Protein AF-T1B7Q0-F1 (afdb_monomer)

Structure (mmCIF, N/CA/C/O backbone):
data_AF-T1B7Q0-F1
#
_entry.id   AF-T1B7Q0-F1
#
loop_
_atom_site.group_PDB
_atom_site.id
_atom_site.type_symbol
_atom_site.label_atom_id
_atom_site.label_alt_id
_atom_site.label_comp_id
_atom_site.label_asym_id
_atom_site.label_entity_id
_atom_site.label_seq_id
_atom_site.pdbx_PDB_ins_code
_atom_site.Cartn_x
_atom_site.Cartn_y
_atom_site.Cartn_z
_atom_site.occupancy
_atom_site.B_iso_or_equiv
_atom_site.auth_seq_id
_atom_site.auth_comp_id
_atom_site.auth_asym_id
_atom_site.auth_atom_id
_atom_site.pdbx_PDB_model_num
ATOM 1 N N . GLY A 1 1 ? -11.174 -2.880 14.807 1.00 58.66 1 GLY A N 1
ATOM 2 C CA . GLY A 1 1 ? -11.148 -1.835 13.777 1.00 58.66 1 GLY A CA 1
ATOM 3 C C . GLY A 1 1 ? -10.112 -2.218 12.754 1.00 58.66 1 GLY A C 1
ATOM 4 O O . GLY A 1 1 ? -9.077 -2.737 13.149 1.00 58.66 1 GLY A O 1
ATOM 5 N N . ILE A 1 2 ? -10.405 -2.047 11.470 1.00 67.50 2 ILE A N 1
ATOM 6 C CA . ILE A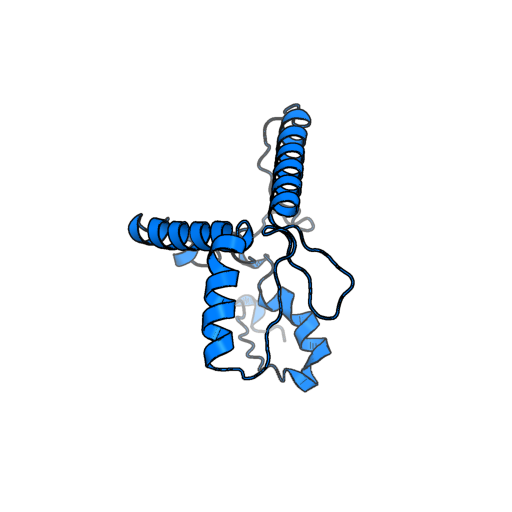 1 2 ? -9.511 -2.440 10.375 1.00 67.50 2 ILE A CA 1
ATOM 7 C C . ILE A 1 2 ? -8.231 -1.575 10.371 1.00 67.50 2 ILE A C 1
ATOM 9 O O . ILE A 1 2 ? -8.187 -0.486 9.805 1.00 67.50 2 ILE A O 1
ATOM 13 N N . GLY A 1 3 ? -7.212 -2.038 11.102 1.00 75.12 3 GLY A N 1
ATOM 14 C CA . GLY A 1 3 ? -5.840 -1.516 11.165 1.00 75.12 3 GLY A CA 1
ATOM 15 C C . GLY A 1 3 ? -5.668 -0.138 11.811 1.00 75.12 3 GLY A C 1
ATOM 16 O O . GLY A 1 3 ? -5.168 -0.034 12.925 1.00 75.12 3 GLY A O 1
ATOM 17 N N . LEU A 1 4 ? -6.059 0.919 11.097 1.00 81.31 4 LEU A N 1
ATOM 18 C CA . LEU A 1 4 ? -5.577 2.290 11.331 1.00 81.31 4 LEU A CA 1
ATOM 19 C C . LEU A 1 4 ? -6.696 3.312 11.600 1.00 81.31 4 LEU A C 1
ATOM 21 O O . LEU A 1 4 ? -6.422 4.446 11.975 1.00 81.31 4 LEU A O 1
ATOM 25 N N . LEU A 1 5 ? -7.961 2.922 11.410 1.00 82.25 5 LEU A N 1
ATOM 26 C CA . LEU A 1 5 ? -9.128 3.818 11.498 1.00 82.25 5 LEU A CA 1
ATOM 27 C C . LEU A 1 5 ? -10.109 3.439 12.626 1.00 82.25 5 LEU A C 1
ATOM 29 O O . LEU A 1 5 ? -11.237 3.928 12.675 1.00 82.25 5 LEU A O 1
ATOM 33 N N . GLY A 1 6 ? -9.709 2.524 13.513 1.00 82.56 6 GLY A N 1
ATOM 34 C CA . GLY A 1 6 ? -10.525 2.038 14.630 1.00 82.56 6 GLY A CA 1
ATOM 35 C C . GLY A 1 6 ? -10.270 2.760 15.955 1.00 82.56 6 GLY A C 1
ATOM 36 O O . GLY A 1 6 ? -9.326 3.529 16.093 1.00 82.56 6 GLY A O 1
ATOM 37 N N . ARG A 1 7 ? -11.098 2.460 16.964 1.00 85.94 7 ARG A N 1
ATOM 38 C CA . ARG A 1 7 ? -10.824 2.807 18.370 1.00 85.94 7 ARG A CA 1
ATOM 39 C C . ARG A 1 7 ? -9.971 1.699 19.004 1.00 85.94 7 ARG A C 1
ATOM 41 O O . ARG A 1 7 ? -10.096 0.542 18.585 1.00 85.94 7 ARG A O 1
ATOM 48 N N . PRO A 1 8 ? -9.145 2.011 20.018 1.00 88.19 8 PRO A N 1
ATOM 49 C CA . PRO A 1 8 ? -8.378 0.995 20.729 1.00 88.19 8 PRO A CA 1
ATOM 50 C C . PRO A 1 8 ? -9.324 -0.013 21.396 1.00 88.19 8 PRO A C 1
ATOM 52 O O . PRO A 1 8 ? -10.330 0.356 21.998 1.00 88.19 8 PRO A O 1
ATOM 55 N N . ARG A 1 9 ? -9.022 -1.308 21.248 1.00 86.62 9 ARG A N 1
ATOM 56 C CA . ARG A 1 9 ? -9.814 -2.426 21.806 1.00 86.62 9 ARG A CA 1
ATOM 57 C C . ARG A 1 9 ? -9.105 -3.170 22.936 1.00 86.62 9 ARG A C 1
ATOM 59 O O . ARG A 1 9 ? -9.660 -4.122 23.474 1.00 86.62 9 ARG A O 1
ATOM 66 N N . SER A 1 10 ? -7.884 -2.757 23.257 1.00 87.81 10 SER A N 1
ATOM 67 C CA . SER A 1 10 ? -7.044 -3.354 24.292 1.00 87.81 10 SER A CA 1
ATOM 68 C C . SER A 1 10 ? -6.242 -2.254 24.988 1.00 87.81 10 SER A C 1
ATOM 70 O O . SER A 1 10 ? -5.913 -1.273 24.311 1.00 87.81 10 SER A O 1
ATOM 72 N N . PRO A 1 11 ? -5.854 -2.439 26.261 1.00 90.31 11 PRO A N 1
ATOM 73 C CA . PRO A 1 11 ? -5.015 -1.478 26.977 1.00 90.31 11 PRO A CA 1
ATOM 74 C C . PRO A 1 11 ? -3.699 -1.171 26.250 1.00 90.31 11 PRO A C 1
ATOM 76 O O . PRO A 1 11 ? -3.278 -0.023 26.190 1.00 90.31 11 PRO A O 1
ATOM 79 N N . GLY A 1 12 ? -3.079 -2.176 25.617 1.00 91.12 12 GLY A N 1
ATOM 80 C CA . GLY A 1 12 ? -1.846 -1.983 24.845 1.00 91.12 12 GLY A CA 1
ATOM 81 C C . GLY A 1 12 ? -2.029 -1.085 23.618 1.00 91.12 12 GLY A C 1
ATOM 82 O O . GLY A 1 12 ? -1.166 -0.268 23.327 1.00 91.12 12 GLY A O 1
ATOM 83 N N . ALA A 1 13 ? -3.169 -1.188 22.928 1.00 89.44 13 ALA A N 1
ATOM 84 C CA . ALA A 1 13 ? -3.496 -0.313 21.799 1.00 89.44 13 ALA A CA 1
ATOM 85 C C . ALA A 1 13 ? -3.861 1.113 22.242 1.00 89.44 13 ALA A C 1
ATOM 87 O O . ALA A 1 13 ? -3.668 2.056 21.483 1.00 89.44 13 ALA A O 1
ATOM 88 N N . GLU A 1 14 ? -4.406 1.271 23.448 1.00 90.88 14 GLU A N 1
ATOM 89 C CA . GLU A 1 14 ? -4.732 2.577 24.029 1.00 90.88 14 GLU A CA 1
ATOM 90 C C . GLU A 1 14 ? -3.481 3.316 24.516 1.00 90.88 14 GLU A C 1
ATOM 92 O O . GLU A 1 14 ? -3.358 4.520 24.313 1.00 90.88 14 GLU A O 1
ATOM 97 N N . ALA A 1 15 ? -2.524 2.583 25.088 1.00 94.88 15 ALA A N 1
ATOM 98 C CA . ALA A 1 15 ? -1.231 3.106 25.527 1.00 94.88 15 ALA A CA 1
ATOM 99 C C . ALA A 1 15 ? -0.156 3.116 24.420 1.00 94.88 15 ALA A C 1
ATOM 101 O O . ALA A 1 15 ? 1.002 3.451 24.687 1.00 94.88 15 ALA A O 1
ATOM 102 N N . ALA A 1 16 ? -0.504 2.714 23.194 1.00 91.88 16 ALA A N 1
ATOM 103 C CA . ALA A 1 16 ? 0.435 2.663 22.083 1.00 91.88 16 ALA A CA 1
ATOM 104 C C . ALA A 1 16 ? 0.963 4.067 21.762 1.00 91.88 16 ALA A C 1
ATOM 106 O O . ALA A 1 16 ? 0.217 5.045 21.707 1.00 91.88 16 ALA A O 1
ATOM 107 N N . ARG A 1 17 ? 2.271 4.151 21.524 1.00 93.31 17 ARG A N 1
ATOM 108 C CA . ARG A 1 17 ? 2.969 5.380 21.144 1.00 93.31 17 ARG A CA 1
ATOM 109 C C . ARG A 1 17 ? 3.664 5.199 19.805 1.00 93.31 17 ARG A C 1
ATOM 111 O O . ARG A 1 17 ? 3.906 4.074 19.374 1.00 93.31 17 ARG A O 1
ATOM 118 N N . GLU A 1 18 ? 3.995 6.323 19.188 1.00 93.62 18 GLU A N 1
ATOM 119 C CA . GLU A 1 18 ? 4.740 6.370 17.935 1.00 93.62 18 GLU A CA 1
ATOM 120 C C . GLU A 1 18 ? 6.083 5.625 18.047 1.00 93.62 18 GLU A C 1
ATOM 122 O O . GLU A 1 18 ? 6.713 5.590 19.113 1.00 93.62 18 GLU A O 1
ATOM 127 N N . VAL A 1 19 ? 6.508 5.008 16.944 1.00 95.06 19 VAL A N 1
ATOM 128 C CA . VAL A 1 19 ? 7.756 4.239 16.900 1.00 95.06 19 VAL A CA 1
ATOM 129 C C . VAL A 1 19 ? 8.978 5.171 16.919 1.00 95.06 19 VAL A C 1
ATOM 131 O O . VAL A 1 19 ? 8.898 6.312 16.459 1.00 95.06 19 VAL A O 1
ATOM 134 N N . PRO A 1 20 ? 10.136 4.725 17.442 1.00 97.25 20 PRO A N 1
ATOM 135 C CA . PRO A 1 20 ? 11.339 5.554 17.475 1.00 97.25 20 PRO A CA 1
ATOM 136 C C . PRO A 1 20 ? 11.819 5.924 16.064 1.00 97.25 20 PRO A C 1
ATOM 138 O O . PRO A 1 20 ? 11.641 5.167 15.108 1.00 97.25 20 PRO A O 1
ATOM 141 N N . HIS A 1 21 ? 12.516 7.059 15.948 1.00 97.00 21 HIS A N 1
ATOM 142 C CA . HIS A 1 21 ? 12.951 7.613 14.661 1.00 97.00 21 HIS A CA 1
ATOM 143 C C . HIS A 1 21 ? 13.760 6.642 13.791 1.00 97.00 21 HIS A C 1
ATOM 145 O O . HIS A 1 21 ? 13.595 6.647 12.577 1.00 97.00 21 HIS A O 1
ATOM 151 N N . GLY A 1 22 ? 14.577 5.761 14.379 1.00 97.62 22 GLY A N 1
ATOM 152 C CA . GLY A 1 22 ? 15.320 4.756 13.609 1.00 97.62 22 GLY A CA 1
ATOM 153 C C . GLY A 1 22 ? 14.412 3.826 12.792 1.00 97.62 22 GLY A C 1
ATOM 154 O O . GLY A 1 22 ? 14.702 3.539 11.632 1.00 97.62 22 GLY A O 1
ATOM 155 N N . MET A 1 23 ? 13.268 3.421 13.355 1.00 97.00 23 MET A N 1
ATOM 156 C CA . MET A 1 23 ? 12.283 2.584 12.660 1.00 97.00 23 MET A CA 1
ATOM 157 C C . MET A 1 23 ? 11.549 3.370 11.566 1.00 97.00 23 MET A C 1
ATOM 159 O O . MET A 1 23 ? 11.322 2.846 10.476 1.00 97.00 23 MET A O 1
ATOM 163 N N . GLN A 1 24 ? 11.239 4.644 11.826 1.00 96.75 24 GLN A N 1
ATOM 164 C CA . GLN A 1 24 ? 10.615 5.534 10.841 1.00 96.75 24 GLN A CA 1
ATOM 165 C C . GLN A 1 24 ? 11.530 5.795 9.643 1.00 96.75 24 GLN A C 1
ATOM 167 O O . GLN A 1 24 ? 11.065 5.776 8.508 1.00 96.75 24 GLN A O 1
ATOM 172 N N . ILE A 1 25 ? 12.830 5.994 9.878 1.00 97.62 25 ILE A N 1
ATOM 173 C CA . ILE A 1 25 ? 13.820 6.195 8.813 1.00 97.62 25 ILE A CA 1
ATOM 174 C C . ILE A 1 25 ? 13.924 4.939 7.946 1.00 97.62 25 ILE A C 1
ATOM 176 O O . ILE A 1 25 ? 13.914 5.051 6.724 1.00 97.62 25 ILE A O 1
ATOM 180 N N . GLY A 1 26 ? 13.958 3.747 8.553 1.00 97.06 26 GLY A N 1
ATOM 181 C CA . GLY A 1 26 ? 13.969 2.486 7.806 1.00 97.06 26 GLY A CA 1
ATOM 182 C C . GLY A 1 26 ? 12.735 2.323 6.912 1.00 97.06 26 GLY A C 1
ATOM 183 O O . GLY A 1 26 ? 12.863 2.053 5.717 1.00 97.06 26 GLY A O 1
ATOM 184 N N . ALA A 1 27 ? 11.542 2.562 7.464 1.00 96.75 27 ALA A N 1
ATOM 185 C CA . ALA A 1 27 ? 10.297 2.523 6.699 1.00 96.75 27 ALA A CA 1
ATOM 186 C C . ALA A 1 27 ? 10.260 3.597 5.594 1.00 96.75 27 ALA A C 1
ATOM 188 O O . ALA A 1 27 ? 9.861 3.313 4.465 1.00 96.75 27 ALA A O 1
ATOM 189 N N . GLY A 1 28 ? 10.721 4.812 5.898 1.00 97.31 28 GLY A N 1
ATOM 190 C CA . GLY A 1 28 ? 10.796 5.923 4.952 1.00 97.31 28 GLY A CA 1
ATOM 191 C C . GLY A 1 28 ? 11.764 5.661 3.798 1.00 97.31 28 GLY A C 1
ATOM 192 O O . GLY A 1 28 ? 11.433 5.951 2.651 1.00 97.31 28 GLY A O 1
ATOM 193 N N . LEU A 1 29 ? 12.921 5.054 4.074 1.00 97.94 29 LEU A N 1
ATOM 194 C CA . LEU A 1 29 ? 13.892 4.664 3.051 1.00 97.94 29 LEU A CA 1
ATOM 195 C C . LEU A 1 29 ? 13.306 3.614 2.102 1.00 97.94 29 LEU A C 1
ATOM 197 O O . LEU A 1 29 ? 13.407 3.765 0.887 1.00 97.94 29 LEU A O 1
ATOM 201 N N . LEU A 1 30 ? 12.658 2.579 2.644 1.00 97.00 30 LEU A N 1
ATOM 202 C CA . LEU A 1 30 ? 11.991 1.556 1.834 1.00 97.00 30 LEU A CA 1
ATOM 203 C C . LEU A 1 30 ? 10.883 2.161 0.968 1.00 97.00 30 LEU A C 1
ATOM 205 O O . LEU A 1 30 ? 10.823 1.889 -0.229 1.00 97.00 30 LEU A O 1
ATOM 209 N N . ALA A 1 31 ? 10.051 3.033 1.542 1.00 96.69 31 ALA A N 1
ATOM 210 C CA . ALA A 1 31 ? 9.009 3.730 0.797 1.00 96.69 31 ALA A CA 1
ATOM 211 C C . ALA A 1 31 ? 9.593 4.591 -0.338 1.00 96.69 31 ALA A C 1
ATOM 213 O O . ALA A 1 31 ? 9.092 4.547 -1.462 1.00 96.69 31 ALA A O 1
ATOM 214 N N . ALA A 1 32 ? 10.677 5.327 -0.074 1.00 96.12 32 ALA A N 1
ATOM 215 C CA . ALA A 1 32 ? 11.365 6.125 -1.085 1.00 96.12 32 ALA A CA 1
ATOM 216 C C . ALA A 1 32 ? 11.919 5.251 -2.219 1.00 96.12 32 ALA A C 1
ATOM 218 O O . ALA A 1 32 ? 11.728 5.579 -3.390 1.00 96.12 32 ALA A O 1
ATOM 219 N N . LEU A 1 33 ? 12.536 4.112 -1.892 1.00 95.38 33 LEU A N 1
ATOM 220 C CA . LEU A 1 33 ? 13.004 3.151 -2.890 1.00 95.38 33 LEU A CA 1
ATOM 221 C C . LEU A 1 33 ? 11.845 2.608 -3.732 1.00 95.38 33 LEU A C 1
ATOM 223 O O . LEU A 1 33 ? 11.958 2.591 -4.952 1.00 95.38 33 LEU A O 1
ATOM 227 N N . CYS A 1 34 ? 10.711 2.241 -3.130 1.00 94.31 34 CYS A N 1
ATOM 228 C CA . CYS A 1 34 ? 9.532 1.802 -3.883 1.00 94.31 34 CYS A CA 1
ATOM 229 C C . CYS A 1 34 ? 9.045 2.870 -4.873 1.00 94.31 34 CYS A C 1
ATOM 231 O O . CYS A 1 34 ? 8.736 2.544 -6.019 1.00 94.31 34 CYS A O 1
ATOM 233 N N . VAL A 1 35 ? 9.012 4.141 -4.460 1.00 92.62 35 VAL A N 1
ATOM 234 C CA . VAL A 1 35 ? 8.623 5.252 -5.341 1.00 92.62 35 VAL A CA 1
ATOM 235 C C . VAL A 1 35 ? 9.627 5.423 -6.480 1.00 92.62 35 VAL A C 1
ATOM 237 O O . VAL A 1 35 ? 9.221 5.487 -7.637 1.00 92.62 35 VAL A O 1
ATOM 240 N N . VAL A 1 36 ? 10.928 5.454 -6.183 1.00 91.62 36 VAL A N 1
ATOM 241 C CA . VAL A 1 36 ? 11.974 5.613 -7.206 1.00 91.62 36 VAL A CA 1
ATOM 242 C C . VAL A 1 36 ? 11.932 4.464 -8.210 1.00 91.62 36 VAL A C 1
ATOM 244 O O . VAL A 1 36 ? 11.913 4.707 -9.414 1.00 91.62 36 VAL A O 1
ATOM 247 N N . LEU A 1 37 ? 11.860 3.222 -7.732 1.00 89.75 37 LEU A N 1
ATOM 248 C CA . LEU A 1 37 ? 11.833 2.033 -8.583 1.00 89.75 37 LEU A CA 1
ATOM 249 C C . LEU A 1 37 ? 10.550 1.942 -9.421 1.00 89.75 37 LEU A C 1
ATOM 251 O O . LEU A 1 37 ? 10.607 1.511 -10.570 1.00 89.75 37 LEU A O 1
ATOM 255 N N . GLY A 1 38 ? 9.408 2.362 -8.869 1.00 87.69 38 GLY A N 1
ATOM 256 C CA . GLY A 1 38 ? 8.128 2.360 -9.578 1.00 87.69 38 GLY A CA 1
ATOM 257 C C . GLY A 1 38 ? 7.996 3.478 -10.616 1.00 87.69 38 GLY A C 1
ATOM 258 O O . GLY A 1 38 ? 7.460 3.248 -11.697 1.00 87.69 38 GLY A O 1
ATOM 259 N N . VAL A 1 39 ? 8.486 4.684 -10.311 1.00 88.31 39 VAL A N 1
ATOM 260 C CA . VAL A 1 39 ? 8.374 5.857 -11.200 1.00 88.31 39 VAL A CA 1
ATOM 261 C C . VAL A 1 39 ? 9.479 5.881 -12.252 1.00 88.31 39 VAL A C 1
ATOM 263 O O . VAL A 1 39 ? 9.220 6.262 -13.393 1.00 88.31 39 VAL A O 1
ATOM 266 N N . ALA A 1 40 ? 10.694 5.463 -11.890 1.00 87.56 40 ALA A N 1
ATOM 267 C CA . ALA A 1 40 ? 11.867 5.476 -12.758 1.00 87.56 40 ALA A CA 1
ATOM 268 C C . ALA A 1 40 ? 12.417 4.057 -13.007 1.00 87.56 40 ALA A C 1
ATOM 270 O O . ALA A 1 40 ? 13.577 3.771 -12.685 1.00 87.56 40 ALA A O 1
ATOM 271 N N . PRO A 1 41 ? 11.630 3.152 -13.624 1.00 81.88 41 PRO A N 1
ATOM 272 C CA . PRO A 1 41 ? 12.089 1.791 -13.893 1.00 81.88 41 PRO A CA 1
ATOM 273 C C . PRO A 1 41 ? 13.292 1.753 -14.843 1.00 81.88 41 PRO A C 1
ATOM 275 O O . PRO A 1 41 ? 14.061 0.793 -14.814 1.00 81.88 41 PRO A O 1
ATOM 278 N N . MET A 1 42 ? 13.529 2.815 -15.623 1.00 82.69 42 MET A N 1
ATOM 279 C CA . MET A 1 42 ? 14.704 2.927 -16.490 1.00 82.69 42 MET A CA 1
ATOM 280 C C . MET A 1 42 ? 16.043 2.859 -15.745 1.00 82.69 42 MET A C 1
ATOM 282 O O . MET A 1 42 ? 17.054 2.517 -16.353 1.00 82.69 42 MET A O 1
ATOM 286 N N . LEU A 1 43 ? 16.064 3.130 -14.436 1.00 85.94 43 LEU A N 1
ATOM 287 C CA . LEU A 1 43 ? 17.276 3.013 -13.620 1.00 85.94 43 LEU A CA 1
ATOM 288 C C . LEU A 1 43 ? 17.679 1.555 -13.357 1.00 85.94 43 LEU A C 1
ATOM 290 O O . LEU A 1 43 ? 18.862 1.270 -13.174 1.00 85.94 43 LEU A O 1
ATOM 294 N N . VAL A 1 44 ? 16.715 0.628 -13.327 1.00 86.19 44 VAL A N 1
ATOM 295 C CA . VAL A 1 44 ? 16.948 -0.749 -12.857 1.00 86.19 44 VAL A CA 1
ATOM 296 C C . VAL A 1 44 ? 16.701 -1.790 -13.935 1.00 86.19 44 VAL A C 1
ATOM 298 O O . VAL A 1 44 ? 17.471 -2.748 -14.033 1.00 86.19 44 VAL A O 1
ATOM 301 N N . VAL A 1 45 ? 15.695 -1.599 -14.788 1.00 85.56 45 VAL A N 1
ATOM 302 C CA . VAL A 1 45 ? 15.313 -2.598 -15.795 1.00 85.56 45 VAL A CA 1
ATOM 303 C C . VAL A 1 45 ? 16.455 -2.949 -16.762 1.00 85.56 45 VAL A C 1
ATOM 305 O O . VAL A 1 45 ? 16.684 -4.139 -16.942 1.00 85.56 45 VAL A O 1
ATOM 308 N N . PRO A 1 46 ? 17.270 -2.017 -17.302 1.00 84.56 46 PRO A N 1
ATOM 309 C CA . PRO A 1 46 ? 18.374 -2.390 -18.199 1.00 84.56 46 PRO A CA 1
ATOM 310 C C . PRO A 1 46 ? 19.468 -3.228 -17.520 1.00 84.56 46 PRO A C 1
ATOM 312 O O . PRO A 1 46 ? 20.167 -4.019 -18.154 1.00 84.56 46 PRO A O 1
ATOM 315 N N . SER A 1 47 ? 19.679 -3.030 -16.219 1.00 85.62 47 SER A N 1
ATOM 316 C CA . SER A 1 47 ? 20.618 -3.834 -15.429 1.00 85.62 47 SER A CA 1
ATOM 317 C C . SER A 1 47 ? 20.039 -5.219 -15.151 1.00 85.62 47 SER A C 1
ATOM 319 O O . SER A 1 47 ? 20.761 -6.211 -15.242 1.00 85.62 47 SER A O 1
ATOM 321 N N . LEU A 1 48 ? 18.732 -5.287 -14.893 1.00 85.69 48 LEU A N 1
ATOM 322 C CA . LEU A 1 48 ? 18.007 -6.536 -14.701 1.00 85.69 48 LEU A CA 1
ATOM 323 C C . LEU A 1 48 ? 17.933 -7.361 -15.995 1.00 85.69 48 LEU A C 1
ATOM 325 O O . LEU A 1 48 ? 18.186 -8.556 -15.946 1.00 85.69 48 LEU A O 1
ATOM 329 N N . GLU A 1 49 ? 17.678 -6.738 -17.150 1.00 84.44 49 GLU A N 1
ATOM 330 C CA . GLU A 1 49 ? 17.699 -7.391 -18.469 1.00 84.44 49 GLU A CA 1
ATOM 331 C C . GLU A 1 49 ? 19.083 -7.979 -18.775 1.00 84.44 49 GLU A C 1
ATOM 333 O O . GLU A 1 49 ? 19.189 -9.126 -19.208 1.00 84.44 49 GLU A O 1
ATOM 338 N N . ARG A 1 50 ? 20.160 -7.231 -18.492 1.00 84.19 50 ARG A N 1
ATOM 339 C CA . ARG A 1 50 ? 21.539 -7.725 -18.652 1.00 84.19 50 ARG A CA 1
ATOM 340 C C . ARG A 1 50 ? 21.834 -8.917 -17.746 1.00 84.19 50 ARG A C 1
ATOM 342 O O . ARG A 1 50 ? 22.443 -9.875 -18.207 1.00 84.19 50 ARG A O 1
ATOM 349 N N . ALA A 1 51 ? 21.405 -8.865 -16.486 1.00 86.88 51 ALA A N 1
ATOM 350 C CA . ALA A 1 51 ? 21.574 -9.968 -15.544 1.00 86.88 51 ALA A CA 1
ATOM 351 C C . ALA A 1 51 ? 20.710 -11.186 -15.913 1.00 86.88 51 ALA A C 1
ATOM 353 O O . ALA A 1 51 ? 21.156 -12.318 -15.788 1.00 86.88 51 ALA A O 1
ATOM 354 N N . ALA A 1 52 ? 19.492 -10.97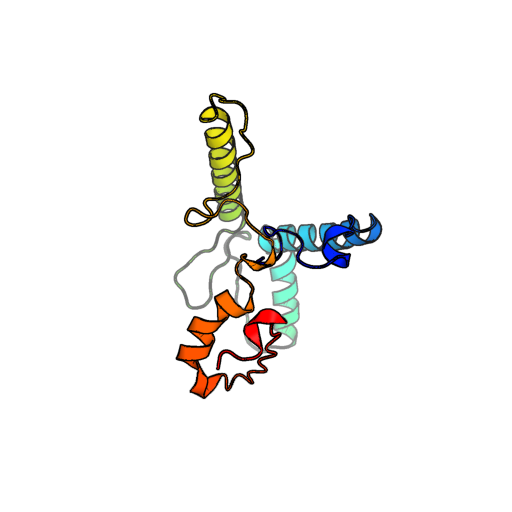4 -16.411 1.00 85.56 52 ALA A N 1
ATOM 355 C CA . ALA A 1 52 ? 18.617 -12.051 -16.860 1.00 85.56 52 ALA A CA 1
ATOM 356 C C . ALA A 1 52 ? 19.166 -12.739 -18.119 1.00 85.56 52 ALA A C 1
ATOM 358 O O . ALA A 1 52 ? 19.104 -13.963 -18.228 1.00 85.56 52 ALA A O 1
ATOM 359 N N . ALA A 1 53 ? 19.765 -11.974 -19.037 1.00 82.94 53 ALA A N 1
ATOM 360 C CA . ALA A 1 53 ? 20.342 -12.494 -20.274 1.00 82.94 53 ALA A CA 1
ATOM 361 C C . ALA A 1 53 ? 21.532 -13.448 -20.056 1.00 82.94 53 ALA A C 1
ATOM 363 O O . ALA A 1 53 ? 21.836 -14.235 -20.950 1.00 82.94 53 ALA A O 1
ATOM 364 N N . THR A 1 54 ? 22.204 -13.411 -18.897 1.00 85.56 54 THR A N 1
ATOM 365 C CA . THR A 1 54 ? 23.280 -14.371 -18.583 1.00 85.56 54 THR A CA 1
ATOM 366 C C . THR A 1 54 ? 22.751 -15.731 -18.127 1.00 85.56 54 THR A C 1
ATOM 368 O O . THR A 1 54 ? 23.483 -16.715 -18.201 1.00 85.56 54 THR A O 1
ATOM 371 N N . VAL A 1 55 ? 21.495 -15.799 -17.675 1.00 85.06 55 VAL A N 1
ATOM 372 C CA . VAL A 1 55 ? 20.866 -17.016 -17.135 1.00 85.06 55 VAL A CA 1
ATOM 373 C C . VAL A 1 55 ? 19.846 -17.603 -18.115 1.00 85.06 55 VAL A C 1
ATOM 375 O O . VAL A 1 55 ? 19.696 -18.821 -18.198 1.00 85.06 55 VAL A O 1
ATOM 378 N N . VAL A 1 56 ? 19.160 -16.757 -18.889 1.00 80.56 56 VAL A N 1
ATOM 379 C CA . VAL A 1 56 ? 18.105 -17.156 -19.830 1.00 80.56 56 VAL A CA 1
ATOM 380 C C . VAL A 1 56 ? 18.608 -17.027 -21.268 1.00 80.56 56 VAL A C 1
ATOM 382 O O . VAL A 1 56 ? 18.660 -15.936 -21.838 1.00 80.56 56 VAL A O 1
ATOM 385 N N . ALA A 1 57 ? 18.953 -18.159 -21.884 1.00 68.00 57 ALA A N 1
ATOM 386 C CA . ALA A 1 57 ? 19.365 -18.202 -23.284 1.00 68.00 57 ALA A CA 1
ATOM 387 C C . ALA A 1 57 ? 18.197 -17.817 -24.217 1.00 68.00 57 ALA A C 1
ATOM 389 O O . ALA A 1 57 ? 17.142 -18.445 -24.199 1.00 68.00 57 ALA A O 1
ATOM 390 N N . GLY A 1 58 ? 18.390 -16.782 -25.044 1.00 62.12 58 GLY A N 1
ATOM 391 C CA . GLY A 1 58 ? 17.440 -16.364 -26.090 1.00 62.12 58 GLY A CA 1
ATOM 392 C C . GLY A 1 58 ? 16.390 -15.318 -25.682 1.00 62.12 58 GLY A C 1
ATOM 393 O O . GLY A 1 58 ? 15.674 -14.814 -26.544 1.00 62.12 58 GLY A O 1
ATOM 394 N N . GLY A 1 59 ? 16.316 -14.930 -24.406 1.00 57.34 59 GLY A N 1
ATOM 395 C CA . GLY A 1 59 ? 15.329 -13.970 -23.902 1.00 57.34 59 GLY A CA 1
ATOM 396 C C . GLY A 1 59 ? 15.805 -12.517 -23.941 1.00 57.34 59 GLY A C 1
ATOM 397 O O . GLY A 1 59 ? 16.068 -11.934 -22.895 1.00 57.34 59 GLY A O 1
ATOM 398 N N . ARG A 1 60 ? 15.912 -11.902 -25.125 1.00 55.84 60 ARG A N 1
ATOM 399 C CA . ARG A 1 60 ? 16.064 -10.436 -25.235 1.00 55.84 60 ARG A CA 1
ATOM 400 C C . ARG A 1 60 ? 14.692 -9.790 -25.391 1.00 55.84 60 ARG A C 1
ATOM 402 O O . ARG A 1 60 ? 14.299 -9.419 -26.493 1.00 55.84 60 ARG A O 1
ATOM 409 N N . SER A 1 61 ? 13.949 -9.670 -24.296 1.00 61.94 61 SER A N 1
ATOM 410 C CA . SER A 1 61 ? 12.790 -8.776 -24.264 1.00 61.94 61 SER A CA 1
ATOM 411 C C . SER A 1 61 ? 13.299 -7.350 -24.089 1.00 61.94 61 SER A C 1
ATOM 413 O O . SER A 1 61 ? 13.908 -7.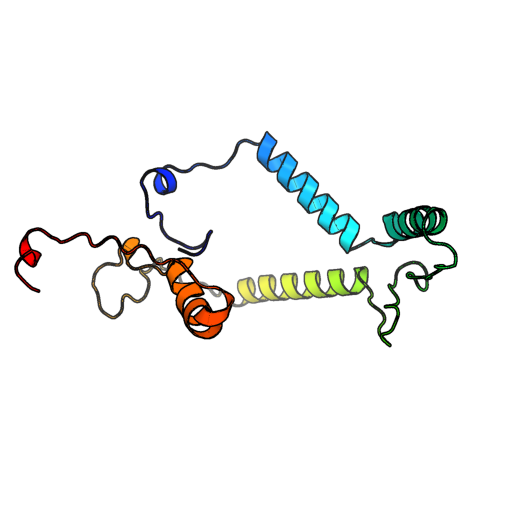054 -23.068 1.00 61.94 61 SER A O 1
ATOM 415 N N . HIS A 1 62 ? 13.071 -6.481 -25.071 1.00 65.00 62 HIS A N 1
ATOM 416 C CA . HIS A 1 62 ? 13.226 -5.042 -24.878 1.00 65.00 62 HIS A CA 1
ATOM 417 C C . HIS A 1 62 ? 11.971 -4.539 -24.171 1.00 65.00 62 HIS A C 1
ATOM 419 O O . HIS A 1 62 ? 10.960 -4.275 -24.816 1.00 65.00 62 HIS A O 1
ATOM 425 N N . VAL A 1 63 ? 12.016 -4.485 -22.840 1.00 69.38 63 VAL A N 1
ATOM 426 C CA . VAL A 1 63 ? 10.854 -4.098 -22.028 1.00 69.38 63 VAL A CA 1
ATOM 427 C C . VAL A 1 63 ? 10.688 -2.576 -22.015 1.00 69.38 63 VAL A C 1
ATOM 429 O O . VAL A 1 63 ? 9.588 -2.088 -21.782 1.00 69.38 63 VAL A O 1
ATOM 432 N N . LEU A 1 64 ? 11.748 -1.809 -22.311 1.00 67.25 64 LEU A N 1
ATOM 433 C CA . LEU A 1 64 ? 11.672 -0.354 -22.443 1.00 67.25 64 LEU A CA 1
ATOM 434 C C . LEU A 1 64 ? 11.635 0.111 -23.897 1.00 67.25 64 LEU A C 1
ATOM 436 O O . LEU A 1 64 ? 12.582 -0.092 -24.659 1.00 67.25 64 LEU A O 1
ATOM 440 N N . ARG A 1 65 ? 10.590 0.868 -24.231 1.00 67.44 65 ARG A N 1
ATOM 441 C CA . ARG A 1 65 ? 10.458 1.629 -25.471 1.00 67.44 65 ARG A CA 1
ATOM 442 C C . ARG A 1 65 ? 10.792 3.100 -25.206 1.00 67.44 65 ARG A C 1
ATOM 444 O O . ARG A 1 65 ? 10.334 3.697 -24.235 1.00 67.44 65 ARG A O 1
ATOM 451 N N . GLY A 1 66 ? 11.669 3.686 -26.024 1.00 64.88 66 GLY A N 1
ATOM 452 C CA . GLY A 1 66 ? 12.081 5.093 -25.878 1.00 64.88 66 GLY A CA 1
ATOM 453 C C . GLY A 1 66 ? 12.804 5.440 -24.563 1.00 64.88 66 GLY A C 1
ATOM 454 O O . GLY A 1 66 ? 12.982 6.615 -24.263 1.00 64.88 66 GLY A O 1
ATOM 455 N N . GLY A 1 67 ? 13.212 4.442 -23.768 1.00 66.19 67 GLY A N 1
ATOM 456 C CA . GLY A 1 67 ? 13.963 4.622 -22.519 1.00 66.19 67 GLY A CA 1
ATOM 457 C C . GLY A 1 67 ? 13.140 5.027 -21.291 1.00 66.19 67 GLY A C 1
ATOM 458 O O . GLY A 1 67 ? 13.711 5.123 -20.211 1.00 66.19 67 GLY A O 1
ATOM 459 N N . VAL A 1 68 ? 11.825 5.235 -21.422 1.00 63.06 68 VAL A N 1
ATOM 460 C CA . VAL A 1 68 ? 10.946 5.674 -20.313 1.00 63.06 68 VAL A CA 1
ATOM 461 C C . VAL A 1 68 ? 9.641 4.876 -20.253 1.00 63.06 68 VAL A C 1
ATOM 463 O O . VAL A 1 68 ? 9.054 4.727 -19.181 1.00 63.06 68 VAL A O 1
ATOM 466 N N . GLU A 1 69 ? 9.185 4.344 -21.383 1.00 73.38 69 GLU A N 1
ATOM 467 C CA . GLU A 1 69 ? 7.922 3.621 -21.475 1.00 73.38 69 GLU A CA 1
ATOM 468 C C . GLU A 1 69 ? 8.159 2.116 -21.373 1.00 73.38 69 GLU A C 1
ATOM 470 O O . GLU A 1 69 ? 9.099 1.595 -21.971 1.00 73.38 69 GLU A O 1
ATOM 475 N N . LEU A 1 70 ? 7.307 1.415 -20.627 1.00 69.88 70 LEU A N 1
ATOM 476 C CA . LEU A 1 70 ? 7.303 -0.041 -20.561 1.00 69.88 70 LEU A CA 1
ATOM 477 C C . LEU A 1 70 ? 6.382 -0.609 -21.642 1.00 69.88 70 LEU A C 1
ATOM 479 O O . LEU A 1 70 ? 5.182 -0.327 -21.657 1.00 69.88 70 LEU A O 1
ATOM 483 N N . GLU A 1 71 ? 6.934 -1.445 -22.511 1.00 72.50 71 GLU A N 1
ATOM 484 C CA . GLU A 1 71 ? 6.173 -2.254 -23.455 1.00 72.50 71 GLU A CA 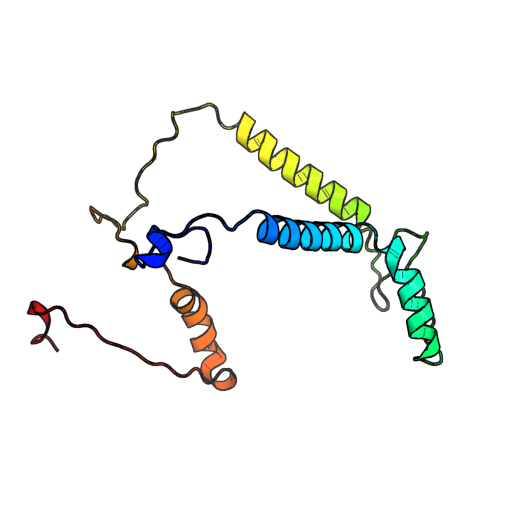1
ATOM 485 C C . GLU A 1 71 ? 5.849 -3.601 -22.800 1.00 72.50 71 GLU A C 1
ATOM 487 O O . GLU A 1 71 ? 6.740 -4.372 -22.432 1.00 72.50 71 GLU A O 1
ATOM 492 N N . LEU A 1 72 ? 4.559 -3.876 -22.594 1.00 64.81 72 LEU A N 1
ATOM 493 C CA . LEU A 1 72 ? 4.130 -5.125 -21.973 1.00 64.81 72 LEU A CA 1
ATOM 494 C C . LEU A 1 72 ? 4.194 -6.250 -23.009 1.00 64.81 72 LEU A C 1
ATOM 496 O O . LEU A 1 72 ? 3.383 -6.308 -23.932 1.00 64.81 72 LEU A O 1
ATOM 5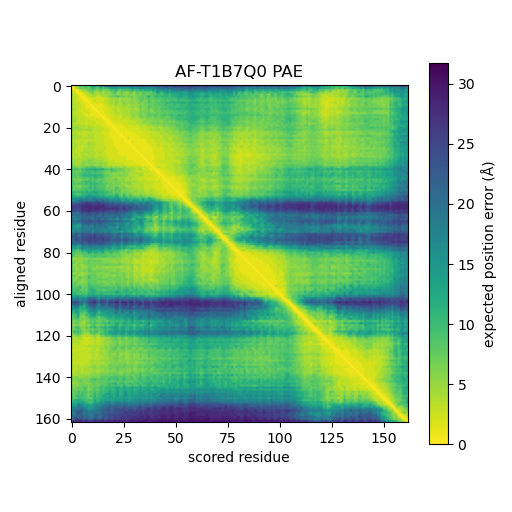00 N N . ALA A 1 73 ? 5.138 -7.176 -22.839 1.00 60.97 73 ALA A N 1
ATOM 501 C CA . ALA A 1 73 ? 5.247 -8.355 -23.690 1.00 60.97 73 ALA A CA 1
ATOM 502 C C . ALA A 1 73 ? 3.913 -9.131 -23.714 1.00 60.97 73 ALA A C 1
ATOM 504 O O . ALA A 1 73 ? 3.440 -9.609 -22.685 1.00 60.97 73 ALA A O 1
ATOM 505 N N . GLY A 1 74 ? 3.296 -9.240 -24.896 1.00 60.94 74 GLY A N 1
ATOM 506 C CA . GLY A 1 74 ? 2.039 -9.971 -25.102 1.00 60.94 74 GLY A CA 1
ATOM 507 C C . GLY A 1 74 ? 0.750 -9.151 -24.960 1.00 60.94 74 GLY A C 1
ATOM 508 O O . GLY A 1 74 ? -0.315 -9.665 -25.298 1.00 60.94 74 GLY A O 1
ATOM 509 N N . LEU A 1 75 ? 0.813 -7.878 -24.549 1.00 61.44 75 LEU A N 1
ATOM 510 C CA . LEU A 1 75 ? -0.327 -6.956 -24.592 1.00 61.44 75 LEU A CA 1
ATOM 511 C C . LEU A 1 75 ? -0.010 -5.759 -25.494 1.00 61.44 75 LEU A C 1
ATOM 513 O O . LEU A 1 75 ? 1.061 -5.171 -25.418 1.00 61.44 75 LEU A O 1
ATOM 517 N N . ARG A 1 76 ? -0.972 -5.336 -26.324 1.00 58.50 76 ARG A N 1
ATOM 518 C CA . ARG A 1 76 ? -0.898 -4.048 -27.037 1.00 58.50 76 ARG A CA 1
ATOM 519 C C . ARG A 1 76 ? -1.128 -2.905 -26.039 1.00 58.50 76 ARG A C 1
ATOM 521 O O . ARG A 1 76 ? -2.199 -2.307 -26.021 1.00 58.50 76 ARG A O 1
ATOM 528 N N . GLY A 1 77 ? -0.156 -2.649 -25.171 1.00 64.44 77 GLY A N 1
ATOM 529 C CA . GLY A 1 77 ? -0.240 -1.636 -24.125 1.00 64.44 77 GLY A CA 1
ATOM 530 C C . GLY A 1 77 ? 1.130 -1.051 -23.810 1.00 64.44 77 GLY A C 1
ATOM 531 O O . GLY A 1 77 ? 2.091 -1.785 -23.591 1.00 64.44 77 GLY A O 1
ATOM 532 N N . ILE A 1 78 ? 1.195 0.278 -23.786 1.00 74.12 78 ILE A N 1
ATOM 533 C CA . ILE A 1 78 ? 2.361 1.037 -23.341 1.00 74.12 78 ILE A CA 1
ATOM 534 C C . ILE A 1 78 ? 2.035 1.567 -21.950 1.00 74.12 78 ILE A C 1
ATOM 536 O O . ILE A 1 78 ? 1.042 2.276 -21.771 1.00 74.12 78 ILE A O 1
ATOM 540 N N . LEU A 1 79 ? 2.854 1.217 -20.963 1.00 77.38 79 LEU A N 1
ATOM 541 C CA . LEU A 1 79 ? 2.773 1.794 -19.631 1.00 77.38 79 LEU A CA 1
ATOM 542 C C . LEU A 1 79 ? 3.787 2.935 -19.554 1.00 77.38 79 LEU A C 1
ATOM 544 O O . LEU A 1 79 ? 4.973 2.717 -19.776 1.00 77.38 79 LEU A O 1
ATOM 548 N N . ALA A 1 80 ? 3.336 4.144 -19.227 1.00 84.44 80 ALA A N 1
ATOM 549 C CA . ALA A 1 80 ? 4.207 5.296 -19.005 1.00 84.44 80 ALA A CA 1
ATOM 550 C C . ALA A 1 80 ? 4.199 5.657 -17.507 1.00 84.44 80 ALA A C 1
ATOM 552 O O . ALA A 1 80 ? 3.328 6.413 -17.058 1.00 84.44 80 ALA A O 1
ATOM 553 N N . PRO A 1 81 ? 5.120 5.100 -16.697 1.00 82.88 81 PRO A N 1
ATOM 554 C CA . PRO A 1 81 ? 5.052 5.174 -15.236 1.00 82.88 81 PRO A CA 1
ATOM 555 C C . PRO A 1 81 ? 5.168 6.605 -14.717 1.00 82.88 81 PRO A C 1
ATOM 557 O O . PRO A 1 81 ? 4.420 7.001 -13.828 1.00 82.88 81 PRO A O 1
ATOM 560 N N . VAL A 1 82 ? 6.032 7.410 -15.343 1.00 85.56 82 VAL A N 1
ATOM 561 C CA . VAL A 1 82 ? 6.215 8.829 -15.011 1.00 85.56 82 VAL A CA 1
ATOM 562 C C . VAL A 1 82 ? 4.917 9.609 -15.223 1.00 85.56 82 VAL A C 1
ATOM 564 O O . VAL A 1 82 ? 4.445 10.276 -14.308 1.00 85.56 82 VAL A O 1
ATOM 567 N N . TRP A 1 83 ? 4.294 9.486 -16.399 1.00 87.00 83 TRP A N 1
ATOM 568 C CA . TRP A 1 83 ? 3.043 10.186 -16.706 1.00 87.00 83 TRP A CA 1
ATOM 569 C C . TRP A 1 83 ? 1.886 9.723 -15.823 1.00 87.00 83 TRP A C 1
ATOM 571 O O . TRP A 1 83 ? 1.089 10.543 -15.369 1.00 87.00 83 TRP A O 1
ATOM 581 N N . THR A 1 84 ? 1.834 8.428 -15.514 1.00 87.62 84 THR A N 1
ATOM 582 C CA . THR A 1 84 ? 0.839 7.863 -14.595 1.00 87.62 84 THR A CA 1
ATOM 583 C C . THR A 1 84 ? 1.017 8.431 -13.185 1.00 87.62 84 THR A C 1
ATOM 585 O O . THR A 1 84 ? 0.044 8.859 -12.564 1.00 87.62 84 THR A O 1
ATOM 588 N N . ALA A 1 85 ? 2.256 8.512 -12.696 1.00 89.94 85 ALA A N 1
ATOM 589 C CA . ALA A 1 85 ? 2.570 9.093 -11.395 1.00 89.94 85 ALA A CA 1
ATOM 590 C C . ALA A 1 85 ? 2.233 10.591 -11.334 1.00 89.94 85 ALA A C 1
ATOM 592 O O . ALA A 1 85 ? 1.622 11.037 -10.364 1.00 89.94 85 ALA A O 1
ATOM 593 N N . VAL A 1 86 ? 2.560 11.356 -12.381 1.00 91.94 86 VAL A N 1
ATOM 594 C CA . VAL A 1 86 ? 2.197 12.780 -12.493 1.00 91.94 86 VAL A CA 1
ATOM 595 C C . VAL A 1 86 ? 0.678 12.955 -12.491 1.00 91.94 86 VAL A C 1
ATOM 597 O O . VAL A 1 86 ? 0.161 13.783 -11.741 1.00 91.94 86 VAL A O 1
ATOM 600 N N . GLY A 1 87 ? -0.049 12.151 -13.270 1.00 93.12 87 GLY A N 1
ATOM 601 C CA . GLY A 1 87 ? -1.511 12.176 -13.309 1.00 93.12 87 GLY A CA 1
ATOM 602 C C . GLY A 1 87 ? -2.141 11.878 -11.947 1.00 93.12 87 GLY A C 1
ATOM 603 O O . GLY A 1 87 ? -3.033 12.605 -11.511 1.00 93.12 87 GLY A O 1
ATOM 604 N N . LEU A 1 88 ? -1.636 10.867 -11.232 1.00 93.88 88 LEU A N 1
ATOM 605 C CA . LEU A 1 88 ? -2.084 10.540 -9.874 1.00 93.88 88 LEU A CA 1
ATOM 606 C C . LEU A 1 88 ? -1.765 11.653 -8.870 1.00 93.88 88 LEU A C 1
ATOM 608 O O . LEU A 1 88 ? -2.620 11.995 -8.053 1.00 93.88 88 LEU A O 1
ATOM 612 N N . ALA A 1 89 ? -0.571 12.247 -8.939 1.00 93.88 89 ALA A N 1
ATOM 613 C CA . ALA A 1 89 ? -0.178 13.344 -8.058 1.00 93.88 89 ALA A CA 1
ATOM 614 C C . ALA A 1 89 ? -1.057 14.586 -8.279 1.00 93.88 89 ALA A C 1
ATOM 616 O O . ALA A 1 89 ? -1.515 15.201 -7.314 1.00 93.88 89 ALA A O 1
ATOM 617 N N . LEU A 1 90 ? -1.357 14.913 -9.540 1.00 95.75 90 LEU A N 1
ATOM 618 C CA . LEU A 1 90 ? -2.283 15.987 -9.902 1.00 95.75 90 LEU A CA 1
ATOM 619 C C . LEU A 1 90 ? -3.701 15.694 -9.409 1.00 95.75 90 LEU A C 1
ATOM 621 O O . LEU A 1 90 ? -4.307 16.552 -8.772 1.00 95.75 90 LEU A O 1
ATOM 625 N N . ALA A 1 91 ? -4.220 14.486 -9.642 1.00 95.38 91 ALA A N 1
ATOM 626 C CA . ALA A 1 91 ? -5.548 14.088 -9.179 1.00 95.38 91 ALA A CA 1
ATOM 627 C C . ALA A 1 91 ? -5.665 14.165 -7.648 1.00 95.38 91 ALA A C 1
ATOM 629 O O . ALA A 1 91 ? -6.644 14.704 -7.127 1.00 95.38 91 ALA A O 1
ATOM 630 N N . ALA A 1 92 ? -4.644 13.700 -6.923 1.00 94.19 92 ALA A N 1
ATOM 631 C CA . ALA A 1 92 ? -4.571 13.824 -5.471 1.00 94.19 92 ALA A CA 1
ATOM 632 C C . ALA A 1 92 ? -4.524 15.296 -5.030 1.00 94.19 92 ALA A C 1
ATOM 634 O O . ALA A 1 92 ? -5.276 15.692 -4.138 1.00 94.19 92 ALA A O 1
ATOM 635 N N . GLY A 1 93 ? -3.703 16.124 -5.682 1.00 93.44 93 GLY A N 1
ATOM 636 C CA . GLY A 1 93 ? -3.614 17.560 -5.414 1.00 93.44 93 GLY A CA 1
ATOM 637 C C . GLY A 1 93 ? -4.941 18.288 -5.638 1.00 93.44 93 GLY A C 1
ATOM 638 O O . GLY A 1 93 ? -5.365 19.068 -4.786 1.00 93.44 93 GLY A O 1
ATOM 639 N N . VAL A 1 94 ? -5.651 17.981 -6.728 1.00 94.62 94 VAL A N 1
ATOM 640 C CA . VAL A 1 94 ? -6.993 18.514 -7.010 1.00 94.62 94 VAL A CA 1
ATOM 641 C C . VAL A 1 94 ? -7.997 18.039 -5.963 1.00 94.62 94 VAL A C 1
ATOM 643 O O . VAL A 1 94 ? -8.769 18.849 -5.455 1.00 94.62 94 VAL A O 1
ATOM 646 N N . ALA A 1 95 ? -7.986 16.760 -5.584 1.00 93.00 95 ALA A N 1
ATOM 647 C CA . ALA A 1 95 ? -8.881 16.233 -4.554 1.00 93.00 95 ALA A CA 1
ATOM 648 C C . ALA A 1 95 ? -8.660 16.918 -3.192 1.00 93.00 95 ALA A C 1
ATOM 650 O O . ALA A 1 95 ? -9.621 17.267 -2.503 1.00 93.00 95 ALA A O 1
ATOM 651 N N . VAL A 1 96 ? -7.403 17.166 -2.813 1.00 91.19 96 VAL A N 1
ATOM 652 C CA . VAL A 1 96 ? -7.061 17.894 -1.581 1.00 91.19 96 VAL A CA 1
ATOM 653 C C . VAL A 1 96 ? -7.453 19.370 -1.689 1.00 91.19 96 VAL A C 1
ATOM 655 O O . VAL A 1 96 ? -8.133 19.888 -0.803 1.00 91.19 96 VAL A O 1
ATOM 658 N N . GLY A 1 97 ? -7.106 20.035 -2.792 1.00 89.06 97 GLY A N 1
ATOM 659 C CA . GLY A 1 97 ? -7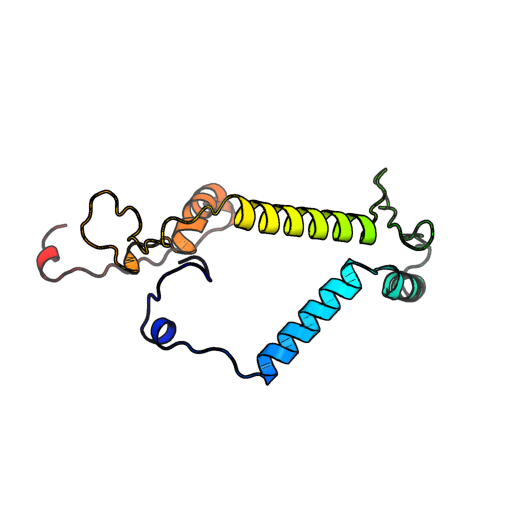.413 21.450 -3.009 1.00 89.06 97 GLY A CA 1
ATOM 660 C C . GLY A 1 97 ? -8.915 21.732 -3.067 1.00 89.06 97 GLY A C 1
ATOM 661 O O . GLY A 1 97 ? -9.396 22.669 -2.433 1.00 89.06 97 GLY A O 1
ATOM 662 N N . THR A 1 98 ? -9.687 20.887 -3.756 1.00 88.88 98 THR A N 1
ATOM 663 C CA . THR A 1 98 ? -11.157 20.983 -3.793 1.00 88.88 98 THR A CA 1
ATOM 664 C C . THR A 1 98 ? -11.770 20.700 -2.429 1.00 88.88 98 THR A C 1
ATOM 666 O O . THR A 1 98 ? -12.662 21.435 -2.012 1.00 88.88 98 THR A O 1
ATOM 669 N N . ARG A 1 99 ? -11.266 19.711 -1.679 1.00 85.50 99 ARG A N 1
ATOM 670 C CA . ARG A 1 99 ? -11.685 19.468 -0.290 1.00 85.50 99 ARG A CA 1
ATOM 671 C C . ARG A 1 99 ? -11.480 20.703 0.585 1.00 85.50 99 ARG A C 1
ATOM 673 O O . ARG A 1 99 ? -12.371 21.034 1.367 1.00 85.50 99 ARG A O 1
ATOM 680 N N . ASP A 1 100 ? -10.340 21.375 0.478 1.00 81.69 100 ASP A N 1
ATOM 681 C CA . ASP A 1 100 ? -10.059 22.567 1.281 1.00 81.69 100 ASP A CA 1
ATOM 682 C C . ASP A 1 100 ? -10.858 23.796 0.825 1.00 81.69 100 ASP A C 1
ATOM 684 O O . ASP A 1 100 ? -11.319 24.559 1.675 1.00 81.69 100 ASP A O 1
ATOM 688 N N . LEU A 1 101 ? -11.133 23.933 -0.476 1.00 82.19 101 LEU A N 1
ATOM 689 C CA . LEU A 1 101 ? -11.980 24.996 -1.028 1.00 82.19 101 LEU A CA 1
ATOM 690 C C . LEU A 1 101 ? -13.470 24.818 -0.680 1.00 82.19 101 LEU A C 1
ATOM 692 O O . LEU A 1 101 ? -14.160 25.787 -0.354 1.00 82.19 101 LEU A O 1
ATOM 696 N N . ILE A 1 102 ? -13.975 23.581 -0.728 1.00 80.06 102 ILE A N 1
ATOM 697 C CA . ILE A 1 102 ? -15.370 23.234 -0.402 1.00 80.06 102 ILE A CA 1
ATOM 698 C C . ILE A 1 102 ? -15.623 23.335 1.110 1.00 80.06 102 ILE A C 1
ATOM 700 O O . ILE A 1 102 ? -16.755 23.585 1.530 1.00 80.06 102 ILE A O 1
ATOM 704 N N . ARG A 1 103 ? -14.585 23.228 1.954 1.00 72.69 103 ARG A N 1
ATOM 705 C CA . ARG A 1 103 ? -14.665 23.458 3.410 1.00 72.69 103 ARG A CA 1
ATOM 706 C C . ARG A 1 103 ? -14.854 24.947 3.753 1.00 72.69 103 ARG A C 1
ATOM 708 O O . ARG A 1 103 ? -14.061 25.543 4.481 1.00 72.69 103 ARG A O 1
ATOM 715 N N . ARG A 1 104 ? -15.980 25.534 3.336 1.00 63.88 104 ARG A N 1
ATOM 716 C CA . ARG A 1 104 ? -16.558 26.743 3.947 1.00 63.88 104 ARG A CA 1
ATOM 717 C C . ARG A 1 104 ? -17.046 26.355 5.345 1.00 63.88 104 ARG A C 1
ATOM 719 O O . ARG A 1 104 ? -18.073 25.709 5.494 1.00 63.88 104 ARG A O 1
ATOM 726 N N . ARG A 1 105 ? -16.222 26.611 6.359 1.00 61.62 105 ARG A N 1
ATOM 727 C CA . ARG A 1 105 ? -16.266 25.941 7.668 1.00 61.62 105 ARG A CA 1
ATOM 728 C C . ARG A 1 105 ? -17.552 26.177 8.487 1.00 61.62 105 ARG A C 1
ATOM 730 O O . ARG A 1 105 ? -17.682 27.245 9.079 1.00 61.62 105 ARG A O 1
ATOM 737 N N . PRO A 1 106 ? -18.359 25.143 8.779 1.00 58.88 106 PRO A N 1
ATOM 738 C CA . PRO A 1 106 ? -18.817 24.927 10.143 1.00 58.88 106 PRO A CA 1
ATOM 739 C C . PRO A 1 106 ? -17.647 24.362 10.968 1.00 58.88 106 PRO A C 1
ATOM 741 O O . PRO A 1 106 ? -16.813 23.604 10.460 1.00 58.88 106 PRO A O 1
ATOM 744 N N . LYS A 1 107 ? -17.545 24.748 12.247 1.00 63.75 107 LYS A N 1
ATOM 745 C CA . LYS A 1 107 ? -16.571 24.165 13.190 1.00 63.75 107 LYS A CA 1
ATOM 746 C C . LYS A 1 107 ? -16.660 22.639 13.091 1.00 63.75 107 LYS A C 1
ATOM 748 O O . LYS A 1 107 ? -17.764 22.103 13.122 1.00 63.75 107 LYS A O 1
ATOM 753 N N . ARG A 1 108 ? -15.519 21.946 12.954 1.00 64.62 108 ARG A N 1
ATOM 754 C CA . ARG A 1 108 ? -15.454 20.474 12.941 1.00 64.62 108 ARG A CA 1
ATOM 755 C C . ARG A 1 108 ? -16.130 19.969 14.216 1.00 64.62 108 ARG A C 1
ATOM 757 O O . ARG A 1 108 ? -15.518 19.999 15.280 1.00 64.62 108 ARG A O 1
ATOM 764 N N . ARG A 1 109 ? -17.396 19.564 14.117 1.00 65.38 109 ARG A N 1
ATOM 765 C CA . ARG A 1 109 ? -18.133 19.006 15.244 1.00 65.38 109 ARG A CA 1
ATOM 766 C C . ARG A 1 109 ? -17.676 17.564 15.354 1.00 65.38 109 ARG A C 1
ATOM 768 O O . ARG A 1 109 ? -17.955 16.755 14.475 1.00 65.38 109 ARG A O 1
ATOM 775 N N . VAL A 1 110 ? -16.882 17.281 16.379 1.00 70.06 110 VAL A N 1
ATOM 776 C CA . VAL A 1 110 ? -16.619 15.899 16.767 1.00 70.06 110 VAL A CA 1
ATOM 777 C C . VAL A 1 110 ? -17.945 15.395 17.322 1.00 70.06 110 VAL A C 1
ATOM 779 O O . VAL A 1 110 ? -18.382 15.842 18.377 1.00 70.06 110 VAL A O 1
ATOM 782 N N . ALA A 1 111 ? -18.638 14.589 16.530 1.00 72.25 111 ALA A N 1
ATOM 783 C CA . ALA A 1 111 ? -19.860 13.910 16.919 1.00 72.25 111 ALA A CA 1
ATOM 784 C C . ALA A 1 111 ? -19.580 12.411 16.912 1.00 72.25 111 ALA A C 1
ATOM 786 O O . ALA A 1 111 ? -18.752 11.937 16.125 1.00 72.25 111 ALA A O 1
ATOM 787 N N . ASP A 1 112 ? -20.264 11.685 17.786 1.00 73.38 112 ASP A N 1
ATOM 788 C CA . ASP A 1 112 ? -20.214 10.233 17.768 1.00 73.38 112 ASP A CA 1
ATOM 789 C C . ASP A 1 112 ? -20.771 9.698 16.446 1.00 73.38 112 ASP A C 1
ATOM 791 O O . ASP A 1 112 ? -21.618 10.319 15.795 1.00 73.38 112 ASP A O 1
ATOM 795 N N . ALA A 1 113 ? -20.256 8.545 16.021 1.00 76.44 113 ALA A N 1
ATOM 796 C CA . ALA A 1 113 ? -20.798 7.869 14.854 1.00 76.44 113 ALA A CA 1
ATOM 797 C C . ALA A 1 113 ? -22.254 7.450 15.116 1.00 76.44 113 ALA A C 1
ATOM 799 O O . ALA A 1 113 ? -22.684 7.297 16.260 1.00 76.44 113 ALA A O 1
ATOM 800 N N . TRP A 1 114 ? -23.028 7.250 14.050 1.00 81.12 114 TRP A N 1
ATOM 801 C CA . TRP A 1 114 ? -24.398 6.772 14.192 1.00 81.12 114 TRP A CA 1
ATOM 802 C C . TRP A 1 114 ? -24.401 5.357 14.786 1.00 81.12 114 TRP A C 1
ATOM 804 O O . TRP A 1 114 ? -23.908 4.411 14.177 1.00 81.12 114 TRP A O 1
ATOM 814 N N . ALA A 1 115 ? -24.934 5.227 15.999 1.00 82.81 115 ALA A N 1
ATOM 815 C CA . ALA A 1 115 ? -24.881 4.011 16.807 1.00 82.81 115 ALA A CA 1
ATOM 816 C C . ALA A 1 115 ? -26.150 3.148 16.688 1.00 82.81 115 ALA A C 1
ATOM 818 O O . ALA A 1 115 ? -26.554 2.513 17.661 1.00 82.81 115 ALA A O 1
ATOM 819 N N . CYS A 1 116 ? -26.842 3.186 15.544 1.00 82.06 116 CYS A N 1
ATOM 820 C CA . CYS A 1 116 ? -28.160 2.559 15.373 1.00 82.06 116 CYS A CA 1
ATOM 821 C C . CYS A 1 116 ? -29.182 2.980 16.454 1.00 82.06 116 CYS A C 1
ATOM 823 O O . CYS A 1 116 ? -29.984 2.167 1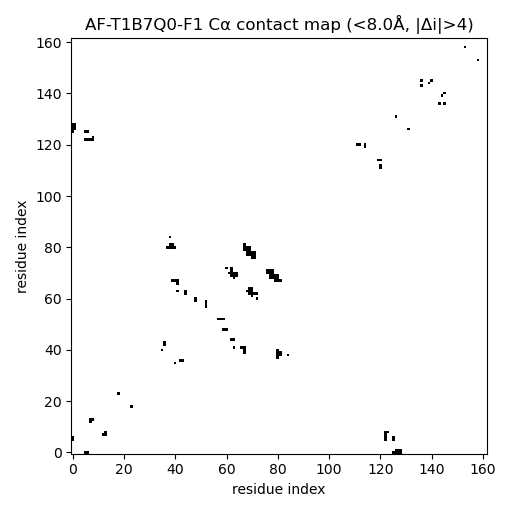6.903 1.00 82.06 116 CYS A O 1
ATOM 825 N N . GLY A 1 117 ? -29.118 4.233 16.924 1.00 83.56 117 GLY A N 1
ATOM 826 C CA . GLY A 1 117 ? -29.982 4.749 17.997 1.00 83.56 117 GLY A CA 1
ATOM 827 C C . GLY A 1 117 ? -29.522 4.438 19.428 1.00 83.56 117 GLY A C 1
ATOM 828 O O . GLY A 1 117 ? -30.229 4.775 20.371 1.00 83.56 117 GLY A O 1
ATOM 829 N N . ARG A 1 118 ? -28.348 3.821 19.623 1.00 80.44 118 ARG A N 1
ATOM 830 C CA . ARG A 1 118 ? -27.750 3.632 20.956 1.00 80.44 118 ARG A CA 1
ATOM 831 C C . ARG A 1 118 ? -27.112 4.924 21.468 1.00 80.44 118 ARG A C 1
ATOM 833 O O . ARG A 1 118 ? -26.540 5.688 20.700 1.00 80.44 118 ARG A O 1
ATOM 840 N N . GLU A 1 119 ? -27.156 5.123 22.781 1.00 77.44 119 GLU A N 1
ATOM 841 C CA . GLU A 1 119 ? -26.588 6.314 23.429 1.00 77.44 119 GLU A CA 1
ATOM 842 C C . GLU A 1 119 ? -25.051 6.331 23.429 1.00 77.44 119 GLU A C 1
ATOM 844 O O . GLU A 1 119 ? -24.454 7.401 23.401 1.00 77.44 119 GLU A O 1
ATOM 849 N N . LEU A 1 120 ? -24.397 5.159 23.431 1.00 79.56 120 LEU A N 1
ATOM 850 C CA . LEU A 1 120 ? -22.939 5.054 23.508 1.00 79.56 120 LEU A CA 1
ATOM 851 C C . LEU A 1 120 ? -22.377 3.971 22.576 1.00 79.56 120 LEU A C 1
ATOM 853 O O . LEU A 1 120 ? -22.835 2.826 22.572 1.00 79.56 120 LEU A O 1
ATOM 857 N N . LEU A 1 121 ? -21.328 4.321 21.829 1.00 81.94 121 LEU A N 1
ATOM 858 C CA . LEU A 1 121 ? -20.539 3.394 21.013 1.00 81.94 121 LEU A CA 1
ATOM 859 C C . LEU A 1 121 ? -19.324 2.895 21.788 1.00 81.94 121 LEU A C 1
ATOM 861 O O . LEU A 1 121 ? -18.411 3.662 22.100 1.00 81.94 121 LEU A O 1
ATOM 865 N N . THR A 1 122 ? -19.261 1.587 22.026 1.00 85.38 122 THR A N 1
ATOM 866 C CA . THR A 1 122 ? -18.074 0.958 22.618 1.00 85.38 122 THR A CA 1
ATOM 867 C C . THR A 1 122 ? -17.116 0.453 21.529 1.00 85.38 122 THR A C 1
ATOM 869 O O . THR A 1 122 ? -17.562 0.051 20.450 1.00 85.38 122 THR A O 1
ATOM 872 N N . PRO A 1 123 ? -15.792 0.390 21.776 1.00 84.69 123 PRO A N 1
ATOM 873 C CA . PRO A 1 123 ? -14.833 -0.162 20.810 1.00 84.69 123 PRO A CA 1
ATOM 874 C C . PRO A 1 123 ? -15.121 -1.614 20.380 1.00 84.69 123 PRO A C 1
ATOM 876 O O . PRO A 1 123 ? -14.705 -2.033 19.296 1.00 84.69 123 PRO A O 1
ATOM 879 N N . ARG A 1 124 ? -15.850 -2.388 21.202 1.00 83.81 124 ARG A N 1
ATOM 880 C CA . ARG A 1 124 ? -16.257 -3.769 20.884 1.00 83.81 124 ARG A CA 1
ATOM 881 C C . ARG A 1 124 ? -17.299 -3.839 19.766 1.00 83.81 124 ARG A C 1
ATOM 883 O O . ARG A 1 124 ? -17.322 -4.836 19.057 1.00 83.81 124 ARG A O 1
ATOM 890 N N . MET A 1 125 ? -18.087 -2.780 19.571 1.00 84.94 125 MET A N 1
ATOM 891 C CA . MET A 1 125 ? -19.116 -2.690 18.524 1.00 84.94 125 MET A CA 1
ATOM 892 C C . MET A 1 125 ? -18.539 -2.394 17.128 1.00 84.94 125 MET A C 1
ATOM 894 O O . MET A 1 125 ? -19.280 -2.349 16.154 1.00 84.94 125 MET A O 1
ATOM 898 N N . GLN A 1 126 ? -17.226 -2.171 17.004 1.00 84.56 126 GLN A N 1
ATOM 899 C CA . GLN A 1 126 ? -16.580 -1.951 15.709 1.00 84.56 126 GLN A CA 1
ATOM 900 C C . GLN A 1 126 ? -16.331 -3.259 14.960 1.00 84.56 126 GLN A C 1
ATOM 902 O O . GLN A 1 126 ? -15.850 -4.227 15.558 1.00 84.56 126 GLN A O 1
ATOM 907 N N . TYR A 1 127 ? -16.498 -3.218 13.636 1.00 85.81 127 TYR A N 1
ATOM 908 C CA . TYR A 1 127 ? -16.079 -4.296 12.744 1.00 85.81 127 TYR A CA 1
ATOM 909 C C . TYR A 1 127 ? -14.595 -4.669 12.947 1.00 85.81 127 TYR A C 1
ATOM 911 O O . TYR A 1 127 ? -13.707 -3.827 13.186 1.00 85.81 127 TYR A O 1
ATOM 919 N N . THR A 1 128 ? -14.340 -5.971 12.896 1.00 87.19 128 THR A N 1
ATOM 920 C CA . THR A 1 128 ? -13.023 -6.610 12.971 1.00 87.19 128 THR A CA 1
ATOM 921 C C . THR A 1 128 ? -12.596 -7.118 11.599 1.00 87.19 128 THR A C 1
ATOM 923 O O . THR A 1 128 ? -13.407 -7.203 10.679 1.00 87.19 128 THR A O 1
ATOM 926 N N . ALA A 1 129 ? -11.314 -7.472 11.471 1.00 87.88 129 ALA A N 1
ATOM 927 C CA . ALA A 1 129 ? -10.816 -8.161 10.284 1.00 87.88 129 ALA A CA 1
ATOM 928 C C . ALA A 1 129 ? -11.580 -9.475 10.047 1.00 87.88 129 ALA A C 1
ATOM 930 O O . ALA A 1 129 ? -12.047 -9.700 8.940 1.00 87.88 129 ALA A O 1
ATOM 931 N N . ALA A 1 130 ? -11.822 -10.257 11.107 1.00 87.50 130 ALA A N 1
ATOM 932 C CA . ALA A 1 130 ? -12.612 -11.486 11.034 1.00 87.50 130 ALA A CA 1
ATOM 933 C C . ALA A 1 130 ? -14.036 -11.237 10.508 1.00 87.50 130 ALA A C 1
ATOM 935 O O . ALA A 1 130 ? -14.449 -11.871 9.551 1.00 87.50 130 ALA A O 1
ATOM 936 N N . SER A 1 131 ? -14.767 -10.238 11.028 1.00 88.06 131 SER A N 1
ATOM 937 C CA . SER A 1 131 ? -16.117 -9.937 10.514 1.00 88.06 131 SER A CA 1
ATOM 938 C C . SER A 1 131 ? -16.131 -9.456 9.058 1.00 88.06 131 SER A C 1
ATOM 940 O O . SER A 1 131 ? -17.149 -9.580 8.388 1.00 88.06 131 SER A O 1
ATOM 942 N N . PHE A 1 132 ? -15.026 -8.870 8.582 1.00 89.56 132 PHE A N 1
ATOM 943 C CA . PHE A 1 132 ? -14.886 -8.452 7.186 1.00 89.56 132 PHE A CA 1
ATOM 944 C C . PHE A 1 132 ? -14.568 -9.642 6.269 1.00 89.56 132 PHE A C 1
ATOM 946 O O . PHE A 1 132 ? -15.049 -9.679 5.141 1.00 89.56 132 PHE A O 1
ATOM 953 N N . ALA A 1 133 ? -13.785 -10.608 6.757 1.00 91.00 133 ALA A N 1
ATOM 954 C CA . ALA A 1 133 ? -13.413 -11.815 6.024 1.00 91.00 133 ALA A CA 1
ATOM 955 C C . ALA A 1 133 ? -14.509 -12.898 6.033 1.00 91.00 133 ALA A C 1
ATOM 957 O O . ALA A 1 133 ? -14.633 -13.625 5.052 1.00 91.00 133 ALA A O 1
ATOM 958 N N . GLU A 1 134 ? -15.346 -12.963 7.076 1.00 92.88 134 GLU A N 1
ATOM 959 C CA . GLU A 1 134 ? -16.365 -14.008 7.285 1.00 92.88 134 GLU A CA 1
ATOM 960 C C . GLU A 1 134 ? -17.238 -14.310 6.049 1.00 92.88 134 GLU A C 1
ATOM 962 O O . GLU A 1 134 ? -17.436 -15.487 5.746 1.00 92.88 134 GLU A O 1
ATOM 967 N N . PRO A 1 135 ? -17.758 -13.322 5.284 1.00 92.62 135 PRO A N 1
ATOM 968 C CA . PRO A 1 135 ? -18.560 -13.636 4.102 1.00 92.62 135 PRO A CA 1
ATOM 969 C C . PRO A 1 135 ? -17.754 -14.358 3.020 1.00 92.62 135 PRO A C 1
ATOM 971 O O . PRO A 1 135 ? -18.272 -15.263 2.370 1.00 92.62 135 PRO A O 1
ATOM 974 N N . LEU A 1 136 ? -16.490 -13.968 2.834 1.00 92.62 136 LEU A N 1
ATOM 975 C CA . LEU A 1 136 ? -15.596 -14.588 1.862 1.00 92.62 136 LEU A CA 1
ATOM 976 C C . LEU A 1 136 ? -15.232 -16.007 2.303 1.00 92.62 136 LEU A C 1
ATOM 978 O O . LEU A 1 136 ? -15.315 -16.936 1.504 1.00 92.62 136 LEU A O 1
ATOM 982 N N . GLU A 1 137 ? -14.898 -16.175 3.582 1.00 93.56 137 GLU A N 1
ATOM 983 C CA . GLU A 1 137 ? -14.612 -17.481 4.176 1.00 93.56 137 GLU A CA 1
ATOM 984 C C . GLU A 1 137 ? -15.798 -18.434 4.033 1.00 93.56 137 GLU A C 1
ATOM 986 O O . GLU A 1 137 ? -15.612 -19.581 3.653 1.00 93.56 137 GLU A O 1
ATOM 991 N N . ARG A 1 138 ? -17.028 -17.952 4.239 1.00 92.62 138 ARG A N 1
ATOM 992 C CA . ARG A 1 138 ? -18.239 -18.769 4.093 1.00 92.62 138 ARG A CA 1
ATOM 993 C C . ARG A 1 138 ? -18.507 -19.203 2.648 1.00 92.62 138 ARG A C 1
ATOM 995 O O . ARG A 1 138 ? -19.012 -20.299 2.432 1.00 92.62 138 ARG A O 1
ATOM 1002 N N . VAL A 1 139 ? -18.216 -18.350 1.663 1.00 96.06 139 VAL A N 1
ATOM 1003 C CA . VAL A 1 139 ? -18.397 -18.683 0.235 1.00 96.06 139 VAL A CA 1
ATOM 1004 C C . VAL A 1 139 ? -17.348 -19.689 -0.236 1.00 96.06 139 VAL A C 1
ATOM 1006 O O . VAL A 1 139 ? -17.668 -20.579 -1.020 1.00 96.06 139 VAL A O 1
ATOM 1009 N N . PHE A 1 140 ? -16.111 -19.561 0.243 1.00 95.50 140 PHE A N 1
ATOM 1010 C CA . PHE A 1 140 ? -14.978 -20.394 -0.170 1.00 95.50 140 PHE A CA 1
ATOM 1011 C C . PHE A 1 140 ? -14.584 -21.445 0.876 1.00 95.50 140 PHE A C 1
ATOM 1013 O O . PHE A 1 140 ? -13.448 -21.915 0.867 1.00 95.50 140 PHE A O 1
ATOM 1020 N N . ASP A 1 141 ? -15.514 -21.829 1.750 1.00 93.44 141 ASP A N 1
ATOM 1021 C CA . ASP A 1 141 ? -15.283 -22.740 2.880 1.00 93.44 141 ASP A CA 1
ATOM 1022 C C . ASP A 1 141 ? -14.681 -24.084 2.436 1.00 93.44 141 ASP A C 1
ATOM 1024 O O . ASP A 1 141 ? -13.753 -24.594 3.055 1.00 93.44 141 ASP A O 1
ATOM 1028 N N . ASP A 1 142 ? -15.116 -24.597 1.282 1.00 93.69 142 ASP A N 1
ATOM 1029 C CA . ASP A 1 142 ? -14.630 -25.860 0.709 1.00 93.69 142 ASP A CA 1
ATOM 1030 C C . ASP A 1 142 ? -13.129 -25.828 0.348 1.00 93.69 142 ASP A C 1
ATOM 1032 O O . ASP A 1 142 ? -12.400 -26.811 0.520 1.00 93.69 142 ASP A O 1
ATOM 1036 N N . VAL A 1 143 ? -12.642 -24.666 -0.104 1.00 95.50 143 VAL A N 1
ATOM 1037 C CA . VAL A 1 143 ? -11.242 -24.463 -0.509 1.00 95.50 143 VAL A CA 1
ATOM 1038 C C . VAL A 1 143 ? -10.388 -23.995 0.667 1.00 95.50 143 VAL A C 1
ATOM 1040 O O . VAL A 1 143 ? -9.278 -24.489 0.856 1.00 95.50 143 VAL A O 1
ATOM 1043 N N . LEU A 1 144 ? -10.890 -23.031 1.443 1.00 91.38 144 LEU A N 1
ATOM 1044 C CA . LEU A 1 144 ? -10.152 -22.405 2.541 1.00 91.38 144 LEU A CA 1
ATOM 1045 C C . LEU A 1 144 ? -10.094 -23.290 3.788 1.00 91.38 144 LEU A C 1
ATOM 1047 O O . LEU A 1 144 ? -9.120 -23.193 4.530 1.00 91.38 144 LEU A O 1
A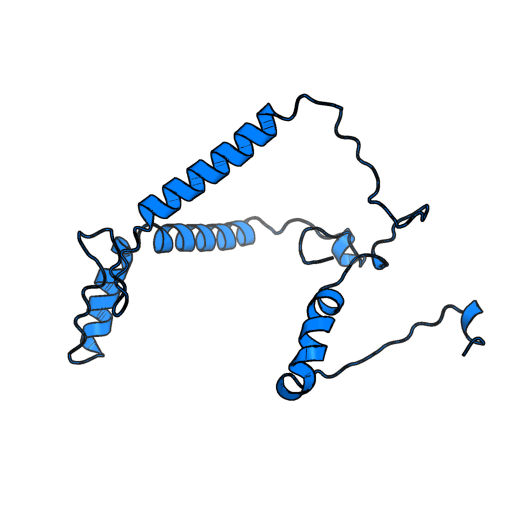TOM 1051 N N . ARG A 1 145 ? -11.114 -24.132 4.010 1.00 91.12 145 ARG A N 1
ATOM 1052 C CA . ARG A 1 145 ? -11.278 -24.991 5.196 1.00 91.12 145 ARG A CA 1
ATOM 1053 C C . ARG A 1 145 ? -10.939 -24.260 6.506 1.00 91.12 145 ARG A C 1
ATOM 1055 O O . ARG A 1 145 ? -10.056 -24.710 7.240 1.00 91.12 145 ARG A O 1
ATOM 1062 N N . PRO A 1 146 ? -11.573 -23.104 6.774 1.00 89.50 146 PRO A N 1
ATOM 1063 C CA . PRO A 1 146 ? -11.262 -22.290 7.936 1.00 89.50 146 PRO A CA 1
ATOM 1064 C C . PRO A 1 146 ? -11.577 -23.042 9.233 1.00 89.50 146 PRO A C 1
ATOM 1066 O O . PRO A 1 146 ? -12.678 -23.559 9.418 1.00 89.50 146 PRO A O 1
ATOM 1069 N N . ASP A 1 147 ? -10.618 -23.056 10.157 1.00 88.75 147 ASP A N 1
ATOM 1070 C CA . ASP A 1 147 ? -10.852 -23.523 11.521 1.00 88.75 147 ASP A CA 1
ATOM 1071 C C . ASP A 1 147 ? -11.483 -22.396 12.350 1.00 88.75 147 ASP A C 1
ATOM 1073 O O . ASP A 1 147 ? -11.012 -21.253 12.334 1.00 88.75 147 ASP A O 1
ATOM 1077 N N . ARG A 1 148 ? -12.583 -22.697 13.044 1.00 84.75 148 ARG A N 1
ATOM 1078 C CA . ARG A 1 148 ? -13.396 -21.703 13.759 1.00 84.75 148 ARG A CA 1
ATOM 1079 C C . ARG A 1 148 ? -13.384 -22.000 15.250 1.00 84.75 148 ARG A C 1
ATOM 1081 O O . ARG A 1 148 ? -14.148 -22.834 15.726 1.00 84.75 148 ARG A O 1
ATOM 1088 N N . ASP A 1 149 ? -12.580 -21.245 15.990 1.00 85.19 149 ASP A N 1
ATOM 1089 C CA . ASP A 1 149 ? -12.621 -21.242 17.452 1.00 85.19 149 ASP A CA 1
ATOM 1090 C C . ASP A 1 149 ? -13.549 -20.127 17.962 1.00 85.19 149 ASP A C 1
ATOM 1092 O O . ASP A 1 149 ? -13.352 -18.939 17.682 1.00 85.19 149 ASP A O 1
ATOM 1096 N N . VAL A 1 150 ? -14.594 -20.506 18.700 1.00 83.88 150 VAL A N 1
ATOM 1097 C CA . VAL A 1 150 ? -15.595 -19.579 19.238 1.00 83.88 150 VAL A CA 1
ATOM 1098 C C . VAL A 1 150 ? -15.534 -19.592 20.758 1.00 83.88 150 VAL A C 1
ATOM 1100 O O . VAL A 1 150 ? -16.082 -20.467 21.424 1.00 83.88 150 VAL A O 1
ATOM 1103 N N . THR A 1 151 ? -14.927 -18.554 21.329 1.00 80.56 151 THR A N 1
ATOM 1104 C CA . THR A 1 151 ? -14.951 -18.334 22.777 1.00 80.56 151 THR A CA 1
ATOM 1105 C C . THR A 1 151 ? -16.183 -17.516 23.174 1.00 80.56 151 THR A C 1
ATOM 1107 O O . THR A 1 151 ? -16.289 -16.330 22.850 1.00 80.56 151 THR A O 1
ATOM 1110 N N . VAL A 1 152 ? -17.111 -18.124 23.916 1.00 81.69 152 VAL A N 1
ATOM 1111 C CA . VAL A 1 152 ? -18.305 -17.441 24.437 1.00 81.69 152 VAL A CA 1
ATOM 1112 C C . VAL A 1 152 ? -18.047 -16.959 25.864 1.00 81.69 152 VAL A C 1
ATOM 1114 O O . VAL A 1 152 ? -17.880 -17.751 26.789 1.00 81.69 152 VAL A O 1
ATOM 1117 N N . SER A 1 153 ? -18.031 -15.641 26.066 1.00 74.12 153 SER A N 1
ATOM 1118 C CA . SER A 1 153 ? -18.000 -15.042 27.403 1.00 74.12 153 SER A CA 1
ATOM 1119 C C . SER A 1 153 ? -19.419 -14.673 27.837 1.00 74.12 153 SER A C 1
ATOM 1121 O O . SER A 1 153 ? -19.988 -13.711 27.317 1.00 74.12 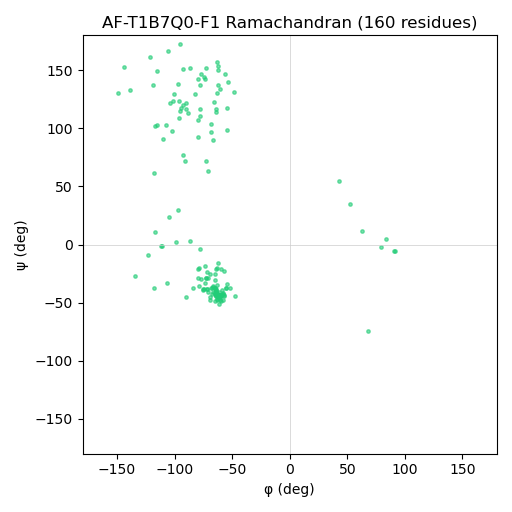153 SER A O 1
ATOM 1123 N N . HIS A 1 154 ? -19.986 -15.406 28.793 1.00 75.31 154 HIS A N 1
ATOM 1124 C CA . HIS A 1 154 ? -21.289 -15.074 29.372 1.00 75.31 154 HIS A CA 1
ATOM 1125 C C . HIS A 1 154 ? -21.169 -13.933 30.384 1.00 75.31 154 HIS A C 1
ATOM 1127 O O . HIS A 1 154 ? -20.276 -13.931 31.235 1.00 75.31 154 HIS A O 1
ATOM 1133 N N . VAL A 1 155 ? -22.114 -12.996 30.340 1.00 72.31 155 VAL A N 1
ATOM 1134 C CA . VAL A 1 155 ? -22.331 -12.046 31.440 1.00 72.31 155 VAL A CA 1
ATOM 1135 C C . VAL A 1 155 ? -22.992 -12.810 32.592 1.00 72.31 155 VAL A C 1
ATOM 1137 O O . VAL A 1 155 ? -23.820 -13.685 32.330 1.00 72.31 155 VAL A O 1
ATOM 1140 N N . ALA A 1 156 ? -22.642 -12.520 33.850 1.00 70.06 156 ALA A N 1
ATOM 1141 C CA . ALA A 1 156 ? -23.098 -13.293 35.017 1.00 70.06 156 ALA A CA 1
ATOM 1142 C C . ALA A 1 156 ? -24.629 -13.479 35.071 1.00 70.06 156 ALA A C 1
ATOM 1144 O O . ALA A 1 156 ? -25.102 -14.567 35.385 1.00 70.06 156 ALA A O 1
ATOM 1145 N N . GLU A 1 157 ? -25.387 -12.456 34.673 1.00 67.62 157 GLU A N 1
ATOM 1146 C CA . GLU A 1 157 ? -26.859 -12.443 34.637 1.00 67.62 157 GLU A CA 1
ATOM 1147 C C . GLU A 1 157 ? -27.462 -13.280 33.494 1.00 67.62 157 GLU A C 1
ATOM 1149 O O . GLU A 1 157 ? -28.622 -13.670 33.553 1.00 67.62 157 GLU A O 1
ATOM 1154 N N . SER A 1 158 ? -26.675 -13.599 32.463 1.00 65.56 158 SER A N 1
ATOM 1155 C CA . SER A 1 158 ? -27.109 -14.358 31.277 1.00 65.56 158 SER A CA 1
ATOM 1156 C C . SER A 1 158 ? -26.749 -15.846 31.322 1.00 65.56 158 SER A C 1
ATOM 1158 O O . SER A 1 158 ? -27.030 -16.569 30.373 1.00 65.56 158 SER A O 1
ATOM 1160 N N . ARG A 1 159 ? -26.134 -16.332 32.411 1.00 59.25 159 ARG A N 1
ATOM 1161 C CA . ARG A 1 159 ? -25.695 -17.738 32.532 1.00 59.25 159 ARG A CA 1
ATOM 1162 C C . ARG A 1 159 ? -26.828 -18.768 32.477 1.00 59.25 159 ARG A C 1
ATOM 1164 O O . ARG A 1 159 ? -26.541 -19.943 32.291 1.00 59.25 159 ARG A O 1
ATOM 1171 N N . PHE A 1 160 ? -28.077 -18.340 32.649 1.00 62.38 160 PHE A N 1
ATOM 1172 C CA . PHE A 1 160 ? -29.239 -19.228 32.742 1.00 62.38 160 PHE A CA 1
ATOM 1173 C C . PHE A 1 160 ? -30.205 -19.126 31.557 1.00 62.38 160 PHE A C 1
ATOM 1175 O O . PHE A 1 160 ? -31.191 -19.855 31.526 1.00 62.38 160 PHE A O 1
ATOM 1182 N N . PHE A 1 161 ? -29.934 -18.250 30.588 1.00 59.19 161 PHE A N 1
ATOM 1183 C CA . PHE A 1 161 ? -30.726 -18.149 29.365 1.00 59.19 161 PHE A CA 1
ATOM 1184 C C . PHE A 1 161 ? -29.947 -18.838 28.244 1.00 59.19 161 PHE A C 1
ATOM 1186 O O . PHE A 1 161 ? -28.991 -18.274 27.711 1.00 59.19 161 PHE A O 1
ATOM 1193 N N . VAL A 1 162 ? -30.315 -20.095 27.988 1.00 52.81 162 VAL A N 1
ATOM 1194 C CA . VAL A 1 162 ? -29.862 -20.901 26.843 1.00 52.81 162 VAL A CA 1
ATOM 1195 C C . VAL A 1 162 ? -30.799 -20.653 25.673 1.00 52.81 162 VAL A C 1
ATOM 1197 O O . VAL A 1 162 ? -32.027 -20.683 25.911 1.00 52.81 162 VAL A O 1
#

Radius of gyration: 25.62 Å; Cα contacts (8 Å, |Δi|>4): 80; chains: 1; bounding box: 54×53×62 Å

Secondary structure (DSSP, 8-state):
--TTSSPP-SHHHHS--PPPHHHHHHHHHHHHHHHHHHH-GGGTHHHHHHHHHTTSTT-----EETTTEEE-TTSS-EE-HHHHHHHHHHHHHHHHHHHHHH--PPP--------TT-S---GGGS--HHHHHHHHHHHSHHHH-----------GGGTT--

Foldseek 3Di:
DPPPPADDPDPCSVPDDDDDPVVVVVVVVVVVVVCCCQQQVLVPVVVVLVVVCVVDPPDPDPQDDPSQWGDDVPDPDIHRRNVVVVVVVVVVVCVVVVVVVVCPDDDPDPDDDCPVPDPDDDSVPDDDPCNVCVVVCVVCCVPVVDDDDDDDDDDPVCPPPD

Mean predicted aligned error: 10.83 Å

Solvent-accessible surface area (backbone atoms only — not comparable to full-atom values): 10295 Å² total; per-residue (Å²): 60,70,87,83,80,47,62,57,80,46,72,66,60,62,69,57,73,86,78,57,66,71,60,52,50,53,54,49,51,53,51,49,49,53,50,48,52,60,46,44,41,65,80,48,50,67,59,48,50,56,58,45,44,76,76,39,86,87,62,81,75,77,45,58,48,95,67,68,28,37,44,46,89,96,49,104,48,77,46,47,39,50,62,52,50,50,50,50,51,50,52,51,49,49,55,52,52,49,53,59,67,68,55,73,75,70,79,87,74,89,68,81,74,90,48,90,87,49,96,73,84,55,52,84,79,45,62,37,62,64,71,68,44,45,67,58,49,66,75,40,32,91,79,66,61,75,84,84,87,83,86,84,82,74,54,84,91,49,74,80,70,129

pLDDT: mean 82.33, std 11.7, range [52.81, 97.94]

InterPro domains:
  IPR052175 Complex I-like Hydrogenase Component [PTHR42682] (3-156)

Organism: NCBI:txid410659

Sequence (162 aa):
GIGLLGRPRSPGAEAAREVPHGMQIGAGLLAALCVVLGVAPMLVVPSLERAAATVVAGGRSHVLRGGVELELAGLRGILAPVWTAVGLALAAGVAVGTRDLIRRRPKRRVADAWACGRELLTPRMQYTAASFAEPLERVFDDVLRPDRDVTVSHVAESRFFV